Protein AF-A0A3D3PUV8-F1 (afdb_monomer_lite)

Sequence (130 aa):
MDLGAEKPQTLDTFVVGQNEELHQLLRVLERRAATSLAERFVYVWAAPGAGKTHLLRALAASPSAHYIGADAALDAFLPAPGVTLYLLDDCERFAAEAQIAAFNLFNLVREQGGALLASGSVAPAILPVR

Secondary structure (DSSP, 8-state):
----------GGGS-TTTHHHHHHHHHHHHTT---SHHHHEEEEE--TTSSHHHHHHHHTTSTTEEEE-TT--GGGGS--TT--EEEE--GGG--HHHHHHHHHHHHHHHHTT-EEEEEESS--------

Radius of gyration: 15.43 Å; chains: 1; bounding box: 45×39×38 Å

pLDDT: mean 80.99, std 19.98, range [33.12, 98.12]

Structure (mmCIF, N/CA/C/O backbone):
data_AF-A0A3D3PUV8-F1
#
_entry.id   AF-A0A3D3PUV8-F1
#
loop_
_atom_site.group_PDB
_atom_site.id
_atom_site.type_symbol
_atom_site.label_atom_id
_atom_site.label_alt_id
_atom_site.label_comp_id
_atom_site.label_asym_id
_atom_site.label_entity_id
_atom_site.label_seq_id
_atom_site.pdbx_PDB_ins_code
_atom_site.Cartn_x
_atom_site.Cartn_y
_atom_site.Cartn_z
_atom_site.occupancy
_atom_site.B_iso_or_equiv
_atom_site.auth_seq_id
_atom_site.auth_comp_id
_atom_site.auth_asym_id
_atom_site.auth_atom_id
_atom_site.pdbx_PDB_model_num
ATOM 1 N N . MET A 1 1 ? -24.768 -27.623 -20.952 1.00 42.69 1 MET A N 1
ATOM 2 C CA . MET A 1 1 ? -23.440 -27.024 -21.184 1.00 42.69 1 MET A CA 1
ATOM 3 C C . MET A 1 1 ? -23.130 -26.239 -19.929 1.00 42.69 1 MET A C 1
ATOM 5 O O . MET A 1 1 ? -23.807 -25.256 -19.669 1.00 42.69 1 MET A O 1
ATOM 9 N N . ASP A 1 2 ? -22.276 -26.805 -19.085 1.00 38.00 2 ASP A N 1
ATOM 10 C CA . ASP A 1 2 ? -22.023 -26.355 -17.717 1.00 38.00 2 ASP A CA 1
ATOM 11 C C . ASP A 1 2 ? -20.971 -25.237 -17.757 1.00 38.00 2 ASP A C 1
ATOM 13 O O . ASP A 1 2 ? -19.854 -25.449 -18.231 1.00 38.00 2 ASP A O 1
ATOM 17 N N . LEU A 1 3 ? -21.363 -24.019 -17.381 1.00 44.44 3 LEU A N 1
ATOM 18 C CA . LEU A 1 3 ? -20.477 -22.858 -17.321 1.00 44.44 3 LEU A CA 1
ATOM 19 C C . LEU A 1 3 ? -19.800 -22.887 -15.954 1.00 44.44 3 LEU A C 1
ATOM 21 O O . LEU A 1 3 ? -20.433 -22.610 -14.937 1.00 44.44 3 LEU A O 1
ATOM 25 N N . GLY A 1 4 ? -18.522 -23.273 -15.949 1.00 35.53 4 GLY A N 1
ATOM 26 C CA . GLY A 1 4 ? -17.691 -23.353 -14.756 1.00 35.53 4 GLY A CA 1
ATOM 27 C C . GLY A 1 4 ? -17.718 -22.041 -13.983 1.00 35.53 4 GLY A C 1
ATOM 28 O O . GLY A 1 4 ? -17.167 -21.039 -14.430 1.00 35.53 4 GLY A O 1
ATOM 29 N N . ALA A 1 5 ? -18.365 -22.069 -12.820 1.00 42.19 5 ALA A N 1
ATOM 30 C CA . ALA A 1 5 ? -18.290 -21.010 -11.836 1.00 42.19 5 ALA A CA 1
ATOM 31 C C . ALA A 1 5 ? -16.811 -20.744 -11.518 1.00 42.19 5 ALA A C 1
ATOM 33 O O . ALA A 1 5 ? -16.113 -21.627 -11.007 1.00 42.19 5 ALA A O 1
ATOM 34 N N . GLU A 1 6 ? -16.332 -19.541 -11.835 1.00 46.12 6 GLU A N 1
ATOM 35 C CA . GLU A 1 6 ? -15.079 -19.023 -11.297 1.00 46.12 6 GLU A CA 1
ATOM 36 C C . GLU A 1 6 ? -15.168 -19.118 -9.774 1.00 46.12 6 GLU A C 1
ATOM 38 O O . GLU A 1 6 ? -15.922 -18.397 -9.118 1.00 46.12 6 GLU A O 1
ATOM 43 N N . LYS A 1 7 ? -14.445 -20.086 -9.202 1.00 42.50 7 LYS A N 1
ATOM 44 C CA . LYS A 1 7 ? -14.330 -20.208 -7.753 1.00 42.50 7 LYS A CA 1
ATOM 45 C C . LYS A 1 7 ? -13.716 -18.907 -7.231 1.00 42.50 7 LYS A C 1
ATOM 47 O O . LYS A 1 7 ? -12.676 -18.509 -7.767 1.00 42.50 7 LYS A O 1
ATOM 52 N N . PRO A 1 8 ? -14.285 -18.277 -6.188 1.00 41.38 8 PRO A N 1
ATOM 53 C CA . PRO A 1 8 ? -13.602 -17.190 -5.509 1.00 41.38 8 PRO A CA 1
ATOM 54 C C . PRO A 1 8 ? -12.266 -17.745 -5.011 1.00 41.38 8 PRO A C 1
ATOM 56 O O . PRO A 1 8 ? -12.234 -18.695 -4.231 1.00 41.38 8 PRO A O 1
ATOM 59 N N . GLN A 1 9 ? -11.165 -17.218 -5.544 1.00 41.50 9 GLN A N 1
ATOM 60 C CA . GLN A 1 9 ? -9.819 -17.599 -5.134 1.00 41.50 9 GLN A CA 1
ATOM 61 C C . GLN A 1 9 ? -9.603 -17.012 -3.737 1.00 41.50 9 GLN A C 1
ATOM 63 O O . GLN A 1 9 ? -9.234 -15.848 -3.583 1.00 41.50 9 GLN A O 1
ATOM 68 N N . THR A 1 10 ? -9.949 -17.790 -2.714 1.00 49.50 10 THR A N 1
ATOM 69 C CA . THR A 1 10 ? -9.634 -17.487 -1.320 1.00 49.50 10 THR A CA 1
ATOM 70 C C . THR A 1 1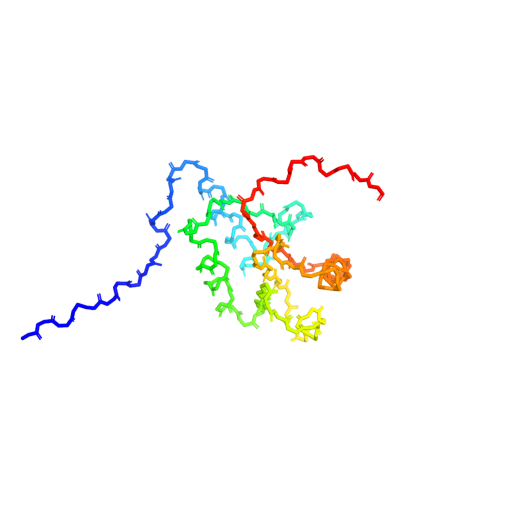0 ? -8.150 -17.731 -1.069 1.00 49.50 10 THR A C 1
ATOM 72 O O . THR A 1 10 ? -7.448 -18.328 -1.881 1.00 49.50 10 THR A O 1
ATOM 75 N N . LEU A 1 11 ? -7.668 -17.237 0.068 1.00 41.97 11 LEU A N 1
ATOM 76 C CA . LEU A 1 11 ? -6.269 -17.201 0.511 1.00 41.97 11 LEU A CA 1
ATOM 77 C C . LEU A 1 11 ? -5.541 -18.570 0.569 1.00 41.97 11 LEU A C 1
ATOM 79 O O . LEU A 1 11 ? -4.374 -18.623 0.939 1.00 41.97 11 LEU A O 1
ATOM 83 N N . ASP A 1 12 ? -6.198 -19.661 0.179 1.00 37.94 12 ASP A N 1
ATOM 84 C CA . ASP A 1 12 ? -5.725 -21.045 0.251 1.00 37.94 12 ASP A CA 1
ATOM 85 C C . ASP A 1 12 ? -4.693 -21.431 -0.830 1.00 37.94 12 ASP A C 1
ATOM 87 O O . ASP A 1 12 ? -4.121 -22.518 -0.771 1.00 37.94 12 ASP A O 1
ATOM 91 N N . THR A 1 13 ? -4.412 -20.567 -1.815 1.00 39.78 13 THR A N 1
ATOM 92 C CA . THR A 1 13 ? -3.449 -20.860 -2.902 1.00 39.78 13 THR A CA 1
ATOM 93 C C . THR A 1 13 ? -1.998 -20.467 -2.590 1.00 39.78 13 THR A C 1
ATOM 95 O O . THR A 1 13 ? -1.123 -20.616 -3.442 1.00 39.78 13 THR A O 1
ATOM 98 N N . PHE A 1 14 ? -1.709 -19.963 -1.388 1.00 43.03 14 PHE A N 1
ATOM 99 C CA . PHE A 1 14 ? -0.371 -19.510 -1.002 1.00 43.03 14 PHE A CA 1
ATOM 100 C C . PHE A 1 14 ? 0.321 -20.533 -0.076 1.00 43.03 14 PHE A C 1
ATOM 102 O O . PHE A 1 14 ? -0.271 -21.050 0.869 1.00 43.03 14 PHE A O 1
ATOM 109 N N . VAL A 1 15 ? 1.616 -20.797 -0.308 1.00 38.25 15 VAL A N 1
ATOM 110 C CA . VAL A 1 15 ? 2.454 -21.839 0.342 1.00 38.25 15 VAL A CA 1
ATOM 111 C C . VAL A 1 15 ? 2.529 -21.750 1.883 1.00 38.25 15 VAL A C 1
ATOM 113 O O . VAL A 1 15 ? 3.273 -20.950 2.447 1.00 38.25 15 VAL A O 1
ATOM 116 N N . VAL A 1 16 ? 1.766 -22.611 2.558 1.00 33.12 16 VAL A N 1
ATOM 117 C CA . VAL A 1 16 ? 1.592 -22.718 4.018 1.00 33.12 16 VAL A CA 1
ATOM 118 C C . VAL A 1 16 ? 2.931 -22.927 4.749 1.00 33.12 16 VAL A C 1
ATOM 120 O O . VAL A 1 16 ? 3.612 -23.927 4.544 1.00 33.12 16 VAL A O 1
ATOM 123 N N . GLY A 1 17 ? 3.311 -21.975 5.606 1.00 37.06 17 GLY A N 1
ATOM 124 C CA . GLY A 1 17 ? 4.510 -22.038 6.456 1.00 37.06 17 GLY A CA 1
ATOM 125 C C . GLY A 1 17 ? 5.047 -20.653 6.830 1.00 37.06 17 GLY A C 1
ATOM 126 O O . GLY A 1 17 ? 5.174 -20.346 8.006 1.00 37.06 17 GLY A O 1
ATOM 127 N N . GLN A 1 18 ? 5.270 -19.791 5.833 1.00 51.72 18 GLN A N 1
ATOM 128 C CA . GLN A 1 18 ? 5.574 -18.356 6.017 1.00 51.72 18 GLN A CA 1
ATOM 129 C C . GLN A 1 18 ? 4.308 -17.483 5.952 1.00 51.72 18 GLN A C 1
ATOM 131 O O . GLN A 1 18 ? 4.308 -16.319 6.342 1.00 51.72 18 GLN A O 1
ATOM 136 N N . ASN A 1 19 ? 3.196 -18.055 5.486 1.00 63.16 19 ASN A N 1
ATOM 137 C CA . ASN A 1 19 ? 1.970 -17.297 5.266 1.00 63.16 19 ASN A CA 1
ATOM 138 C C . ASN A 1 19 ? 1.154 -17.051 6.521 1.00 63.16 19 ASN A C 1
ATOM 140 O O . ASN A 1 19 ? 0.364 -16.124 6.509 1.00 63.16 19 ASN A O 1
ATOM 144 N N . GLU A 1 20 ? 1.295 -17.846 7.582 1.00 70.69 20 GLU A N 1
ATOM 145 C CA . GLU A 1 20 ? 0.498 -17.619 8.793 1.00 70.69 20 GLU A CA 1
ATOM 146 C C . GLU A 1 20 ? 0.858 -16.267 9.426 1.00 70.69 20 GLU A C 1
ATOM 148 O O . GLU A 1 20 ? -0.033 -15.488 9.750 1.00 70.69 20 GLU A O 1
ATOM 153 N N . GLU A 1 21 ? 2.150 -15.927 9.489 1.00 75.88 21 GLU A N 1
ATOM 154 C CA . GLU A 1 21 ? 2.609 -14.598 9.914 1.00 75.88 21 GLU A CA 1
ATOM 155 C C . GLU A 1 21 ? 2.093 -13.497 8.984 1.00 75.88 21 GLU A C 1
ATOM 157 O O . GLU A 1 21 ? 1.586 -12.481 9.458 1.00 75.88 21 GLU A O 1
ATOM 162 N N . LEU A 1 22 ? 2.138 -13.714 7.663 1.00 78.56 22 LEU A N 1
ATOM 163 C CA . LEU A 1 22 ? 1.572 -12.770 6.701 1.00 78.56 22 LEU A CA 1
ATOM 164 C C . LEU A 1 22 ? 0.061 -12.600 6.916 1.00 78.56 22 LEU A C 1
ATOM 166 O O . LEU A 1 22 ? -0.417 -11.479 7.016 1.00 78.56 22 LEU A O 1
ATOM 170 N N . HIS A 1 23 ? -0.710 -13.676 7.049 1.00 80.69 23 HIS A N 1
ATOM 171 C CA . HIS A 1 23 ? -2.152 -13.618 7.284 1.00 80.69 23 HIS A CA 1
ATOM 172 C C . HIS A 1 23 ? -2.490 -12.919 8.601 1.00 80.69 23 HIS A C 1
ATOM 174 O O . HIS A 1 23 ? -3.438 -12.131 8.643 1.00 80.69 23 HIS A O 1
ATOM 180 N N . GLN A 1 24 ? -1.726 -13.169 9.664 1.00 84.31 24 GLN A N 1
ATOM 181 C CA . GLN A 1 24 ? -1.891 -12.474 10.939 1.00 84.31 24 GLN A CA 1
ATOM 182 C C . GLN A 1 24 ? -1.603 -10.981 10.794 1.00 84.31 24 GLN A C 1
ATOM 184 O O . GLN A 1 24 ? -2.430 -10.164 11.200 1.00 84.31 24 GLN A O 1
ATOM 189 N N . LEU A 1 25 ? -0.502 -10.622 10.137 1.00 84.56 25 LEU A N 1
ATOM 190 C CA . LEU A 1 25 ? -0.137 -9.237 9.856 1.00 84.56 25 LEU A CA 1
ATOM 191 C C . LEU A 1 25 ? -1.205 -8.520 9.021 1.00 84.56 25 LEU A C 1
ATOM 193 O O . LEU A 1 25 ? -1.617 -7.412 9.353 1.00 84.56 25 LEU A O 1
ATOM 197 N N . LEU A 1 26 ? -1.728 -9.172 7.984 1.00 85.44 26 LEU A N 1
ATOM 198 C CA . LEU A 1 26 ? -2.798 -8.618 7.158 1.00 85.44 26 LEU A CA 1
ATOM 199 C C . LEU A 1 26 ? -4.093 -8.408 7.946 1.00 85.44 26 LEU A C 1
ATOM 201 O O . LEU A 1 26 ? -4.730 -7.369 7.795 1.00 85.44 26 LEU A O 1
ATOM 205 N N . ARG A 1 27 ? -4.457 -9.339 8.839 1.00 86.50 27 ARG A N 1
ATOM 206 C CA . ARG A 1 27 ? -5.602 -9.157 9.750 1.00 86.50 27 ARG A CA 1
ATOM 207 C C . ARG A 1 27 ? -5.377 -8.00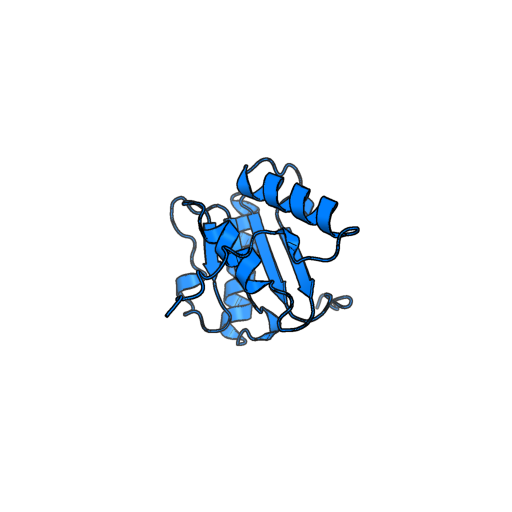0 10.720 1.00 86.50 27 ARG A C 1
ATOM 209 O O . ARG A 1 27 ? -6.321 -7.278 11.033 1.00 86.50 27 ARG A O 1
ATOM 216 N N . VAL A 1 28 ? -4.151 -7.826 11.210 1.00 87.94 28 VAL A N 1
ATOM 217 C CA . VAL A 1 28 ? -3.765 -6.705 12.079 1.00 87.94 28 VAL A CA 1
ATOM 218 C C . VAL A 1 28 ? -3.894 -5.373 11.331 1.00 87.94 28 VAL A C 1
ATOM 220 O O . VAL A 1 28 ? -4.472 -4.430 11.875 1.00 87.94 28 VAL A O 1
ATOM 223 N N . LEU A 1 29 ? -3.444 -5.310 10.076 1.00 86.12 29 LEU A N 1
ATOM 224 C CA . LEU A 1 29 ? -3.590 -4.144 9.201 1.00 86.12 29 LEU A CA 1
ATOM 225 C C . LEU A 1 29 ? -5.060 -3.820 8.901 1.00 86.12 29 LEU A C 1
ATOM 227 O O . LEU A 1 29 ? -5.492 -2.683 9.091 1.00 86.12 29 LEU A O 1
ATOM 231 N N . GLU A 1 30 ? -5.843 -4.819 8.492 1.00 83.00 30 GLU A N 1
ATOM 232 C CA . GLU A 1 30 ? -7.266 -4.673 8.163 1.00 83.00 30 GLU A CA 1
ATOM 233 C C . GLU A 1 30 ? -8.083 -4.173 9.365 1.00 83.00 30 GLU A C 1
ATOM 235 O O . GLU A 1 30 ? -8.903 -3.262 9.240 1.00 83.00 30 GLU A O 1
ATOM 240 N N . ARG A 1 31 ? -7.816 -4.722 10.557 1.00 85.31 31 ARG A N 1
ATOM 241 C CA . ARG A 1 31 ? -8.476 -4.327 11.814 1.00 85.31 31 ARG A CA 1
ATOM 242 C C . ARG A 1 31 ? -7.934 -3.030 12.408 1.00 85.31 31 ARG A C 1
ATOM 244 O O . ARG A 1 31 ? -8.434 -2.600 13.445 1.00 85.31 31 ARG A O 1
ATOM 251 N N . ARG A 1 32 ? -6.909 -2.428 11.792 1.00 83.00 32 ARG A N 1
ATOM 252 C CA . ARG A 1 32 ? -6.170 -1.272 12.327 1.00 83.00 32 ARG A CA 1
ATOM 253 C C . ARG A 1 32 ? -5.654 -1.504 13.750 1.00 83.00 32 ARG A C 1
ATOM 255 O O . ARG A 1 32 ? -5.656 -0.602 14.582 1.00 83.00 32 ARG A O 1
ATOM 262 N N . ALA A 1 33 ? -5.231 -2.731 14.023 1.00 86.94 33 ALA A N 1
ATOM 263 C CA . ALA A 1 33 ? -4.726 -3.156 15.322 1.00 86.94 33 ALA A CA 1
ATOM 264 C C . ALA A 1 33 ? -3.190 -3.112 15.402 1.00 86.94 33 ALA A C 1
ATOM 266 O O . ALA A 1 33 ? -2.626 -3.529 16.407 1.00 86.94 33 ALA A O 1
ATOM 267 N N . ALA A 1 34 ? -2.512 -2.646 14.347 1.00 87.69 34 ALA A N 1
ATOM 268 C CA . ALA A 1 34 ? -1.059 -2.535 14.311 1.00 87.69 34 ALA A CA 1
ATOM 269 C C . ALA A 1 34 ? -0.571 -1.537 15.369 1.00 87.69 34 ALA A C 1
ATOM 271 O O . ALA A 1 34 ? -1.027 -0.393 15.421 1.00 87.69 34 ALA A O 1
ATOM 272 N N . THR A 1 35 ? 0.375 -1.970 16.196 1.00 85.62 35 THR A N 1
ATOM 273 C CA . THR A 1 35 ? 0.886 -1.195 17.337 1.00 85.62 35 THR A CA 1
ATOM 274 C C . THR A 1 35 ? 2.285 -0.646 17.092 1.00 85.62 35 THR A C 1
ATOM 276 O O . THR A 1 35 ? 2.687 0.335 17.719 1.00 85.62 35 THR A O 1
ATOM 279 N N . SER A 1 36 ? 3.021 -1.234 16.148 1.00 87.12 36 SER A N 1
ATOM 280 C CA . SER A 1 36 ? 4.381 -0.826 15.798 1.00 87.12 36 SER A CA 1
ATOM 281 C C . SER A 1 36 ? 4.485 -0.288 14.369 1.00 87.12 36 SER A C 1
ATOM 283 O O . SER A 1 36 ? 3.630 -0.512 13.513 1.00 87.12 36 SER A O 1
ATOM 285 N N . LEU A 1 37 ? 5.571 0.434 14.076 1.00 81.25 37 LEU A N 1
ATOM 286 C CA . LEU A 1 37 ? 5.883 0.833 12.700 1.00 81.25 37 LEU A CA 1
ATOM 287 C C . LEU A 1 37 ? 6.142 -0.376 11.793 1.00 81.25 37 LEU A C 1
ATOM 289 O O . LEU A 1 37 ? 5.716 -0.350 10.646 1.00 81.25 37 LEU A O 1
ATOM 293 N N . ALA A 1 38 ? 6.779 -1.430 12.309 1.00 81.31 38 ALA A N 1
ATOM 294 C CA . ALA A 1 38 ? 7.066 -2.643 11.545 1.00 81.31 38 ALA A CA 1
ATOM 295 C C . ALA A 1 38 ? 5.788 -3.377 11.105 1.00 81.31 38 ALA A C 1
ATOM 297 O O . ALA A 1 38 ? 5.745 -3.947 10.023 1.00 81.31 38 ALA A O 1
ATOM 298 N N . GLU A 1 39 ? 4.728 -3.318 11.913 1.00 86.31 39 GLU A N 1
ATOM 299 C CA . GLU A 1 39 ? 3.423 -3.887 11.558 1.00 86.31 39 GLU A CA 1
ATOM 300 C C . GLU A 1 39 ? 2.627 -2.995 10.597 1.00 86.31 39 GLU A C 1
ATOM 302 O O . GLU A 1 39 ? 1.787 -3.494 9.857 1.00 86.31 39 GLU A O 1
ATOM 307 N N . ARG A 1 40 ? 2.860 -1.674 10.612 1.00 90.19 40 ARG A N 1
ATOM 308 C CA . ARG A 1 40 ? 2.145 -0.705 9.761 1.00 90.19 40 ARG A CA 1
ATOM 309 C C . ARG A 1 40 ? 2.761 -0.534 8.381 1.00 90.19 40 ARG A C 1
ATOM 311 O O . ARG A 1 40 ? 2.046 -0.143 7.467 1.00 90.19 40 ARG A O 1
ATOM 318 N N . PHE A 1 41 ? 4.059 -0.778 8.235 1.00 91.12 41 PHE A N 1
ATOM 319 C CA . PHE A 1 41 ? 4.799 -0.565 6.995 1.00 91.12 41 PHE A CA 1
ATOM 320 C C . PHE A 1 41 ? 5.424 -1.871 6.541 1.00 91.12 41 PHE A C 1
ATOM 322 O O . PHE A 1 41 ? 6.463 -2.290 7.048 1.00 91.12 41 PHE A O 1
ATOM 329 N N . VAL A 1 42 ? 4.764 -2.512 5.583 1.00 90.69 42 VAL A N 1
ATOM 330 C CA . VAL A 1 42 ? 5.061 -3.884 5.177 1.00 90.69 42 VAL A CA 1
ATOM 331 C C . VAL A 1 42 ? 5.404 -3.902 3.696 1.00 90.69 42 VAL A C 1
ATOM 333 O O . VAL A 1 42 ? 4.741 -3.255 2.889 1.00 90.69 42 VAL A O 1
ATOM 336 N N . TYR A 1 43 ? 6.430 -4.665 3.332 1.00 89.19 43 TYR A N 1
ATOM 337 C CA . TYR A 1 43 ? 6.762 -4.947 1.942 1.00 89.19 43 TYR A CA 1
ATOM 338 C C . TYR A 1 43 ? 6.676 -6.450 1.693 1.00 89.19 43 TYR A C 1
ATOM 340 O O . TYR A 1 43 ? 7.342 -7.226 2.377 1.00 89.19 43 TYR A O 1
ATOM 348 N N . VAL A 1 44 ? 5.863 -6.856 0.720 1.00 88.50 44 VAL A N 1
ATOM 349 C CA . VAL A 1 44 ? 5.721 -8.253 0.301 1.00 88.50 44 VAL A CA 1
ATOM 350 C C . VAL A 1 44 ? 6.374 -8.459 -1.055 1.00 88.50 44 VAL A C 1
ATOM 352 O O . VAL A 1 44 ? 6.139 -7.710 -2.002 1.00 88.50 44 VAL A O 1
ATOM 355 N N . TRP A 1 45 ? 7.174 -9.513 -1.172 1.00 86.25 45 TRP A N 1
ATOM 356 C CA . TRP A 1 45 ? 7.811 -9.875 -2.429 1.00 86.25 45 TRP A CA 1
ATOM 357 C C . TRP A 1 45 ? 7.482 -11.304 -2.811 1.00 86.25 45 TRP A C 1
ATOM 359 O O . TRP A 1 45 ? 7.447 -12.210 -1.982 1.00 86.25 45 TRP A O 1
ATOM 369 N N . ALA A 1 46 ? 7.243 -11.499 -4.098 1.00 84.25 46 ALA A N 1
ATOM 370 C CA . ALA A 1 46 ? 7.027 -12.806 -4.689 1.00 84.25 46 ALA A CA 1
ATOM 371 C C . ALA A 1 46 ? 7.188 -12.696 -6.203 1.00 84.25 46 ALA A C 1
ATOM 373 O O . ALA A 1 46 ? 6.950 -11.630 -6.782 1.00 84.25 46 ALA A O 1
ATOM 374 N N . ALA A 1 47 ? 7.519 -13.812 -6.849 1.00 81.31 47 ALA A N 1
ATOM 375 C CA . ALA A 1 47 ? 7.616 -13.884 -8.301 1.00 81.31 47 ALA A CA 1
ATOM 376 C C . ALA A 1 47 ? 6.333 -13.362 -9.000 1.00 81.31 47 ALA A C 1
ATOM 378 O O . ALA A 1 47 ? 5.239 -13.396 -8.417 1.00 81.31 47 ALA A O 1
ATOM 379 N N . PRO A 1 48 ? 6.425 -12.874 -10.251 1.00 79.38 48 PRO A N 1
ATOM 380 C CA . PRO A 1 48 ? 5.246 -12.538 -11.047 1.00 79.38 48 PRO A CA 1
ATOM 381 C C . PRO A 1 48 ? 4.251 -13.707 -11.105 1.00 79.38 48 PRO A C 1
ATOM 383 O O . PRO A 1 48 ? 4.648 -14.866 -11.183 1.00 79.38 48 PRO A O 1
ATOM 386 N N . GLY A 1 49 ? 2.952 -13.411 -11.036 1.00 79.00 49 GLY A N 1
ATOM 387 C CA . GLY A 1 49 ? 1.900 -14.438 -11.018 1.00 79.00 49 GLY A CA 1
ATOM 388 C C . GLY A 1 49 ? 1.664 -15.110 -9.659 1.00 79.00 49 GLY A C 1
ATOM 389 O O . GLY A 1 49 ? 0.681 -15.826 -9.512 1.00 79.00 49 GLY A O 1
ATOM 390 N N . ALA A 1 50 ? 2.470 -14.820 -8.633 1.00 82.44 50 ALA A N 1
ATOM 391 C CA . ALA A 1 50 ? 2.290 -15.378 -7.293 1.00 82.44 50 ALA A CA 1
ATOM 392 C C . ALA A 1 50 ? 1.113 -14.774 -6.503 1.00 82.44 50 ALA A C 1
ATOM 394 O O . ALA A 1 50 ? 1.026 -15.018 -5.317 1.00 82.44 50 ALA A O 1
ATOM 395 N N . GLY A 1 51 ? 0.238 -13.959 -7.108 1.00 85.12 51 GLY A N 1
ATOM 396 C CA . GLY A 1 51 ? -1.005 -13.484 -6.478 1.00 85.12 51 GLY A CA 1
ATOM 397 C C . GLY A 1 51 ? -0.925 -12.202 -5.629 1.00 85.12 51 GLY A C 1
ATOM 398 O O . GLY A 1 51 ? -1.928 -11.843 -5.019 1.00 85.12 51 GLY A O 1
ATOM 399 N N . LYS A 1 52 ? 0.203 -11.475 -5.599 1.00 88.88 52 LYS A N 1
ATOM 400 C CA . LYS A 1 52 ? 0.356 -10.218 -4.822 1.00 88.88 52 LYS A CA 1
ATOM 401 C C . LYS A 1 52 ? -0.743 -9.188 -5.112 1.00 88.88 52 LYS A C 1
ATOM 403 O O . LYS A 1 52 ? -1.395 -8.705 -4.194 1.00 88.88 52 LYS A O 1
ATOM 408 N N . THR A 1 53 ? -1.026 -8.934 -6.388 1.00 90.69 53 THR A N 1
ATOM 409 C CA . THR A 1 53 ? -2.099 -8.022 -6.807 1.00 90.69 53 THR A CA 1
ATOM 410 C C . THR A 1 53 ? -3.467 -8.453 -6.290 1.00 90.69 53 THR A C 1
ATOM 412 O O . THR A 1 53 ? -4.264 -7.618 -5.875 1.00 90.69 53 THR A O 1
ATOM 415 N N . HIS A 1 54 ? -3.752 -9.760 -6.280 1.00 88.75 54 HIS A N 1
ATOM 416 C CA . HIS A 1 54 ? -5.015 -10.279 -5.750 1.00 88.75 54 HIS A CA 1
ATOM 417 C C . HIS A 1 54 ? -5.117 -10.045 -4.242 1.00 88.75 54 HIS A C 1
ATOM 419 O O . HIS A 1 54 ? -6.157 -9.600 -3.767 1.00 88.75 54 HIS A O 1
ATOM 425 N N . LEU A 1 55 ? -4.025 -10.274 -3.509 1.00 88.81 55 LEU A N 1
ATOM 426 C CA . LEU A 1 55 ? -3.936 -10.007 -2.075 1.00 88.81 55 LEU A CA 1
ATOM 427 C C . LEU A 1 55 ? -4.194 -8.531 -1.749 1.00 8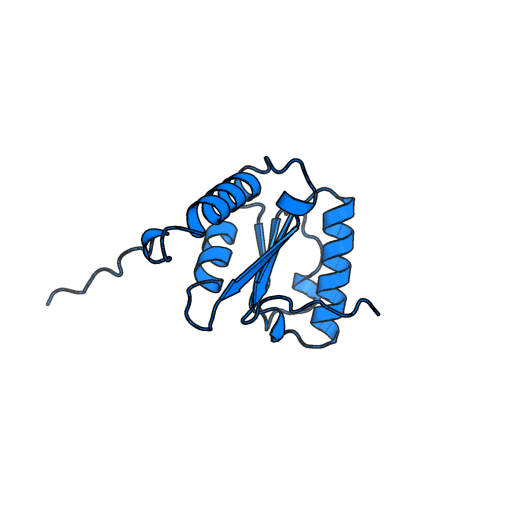8.81 55 LEU A C 1
ATOM 429 O O . LEU A 1 55 ? -5.030 -8.218 -0.902 1.00 88.81 55 LEU A O 1
ATOM 433 N N . LEU A 1 56 ? -3.512 -7.622 -2.450 1.00 93.06 56 LEU A N 1
ATOM 434 C CA . LEU A 1 56 ? -3.693 -6.182 -2.270 1.00 93.06 56 LEU A CA 1
ATOM 435 C C . LEU A 1 56 ? -5.123 -5.766 -2.637 1.00 93.06 56 LEU A C 1
ATOM 437 O O . LEU A 1 56 ? -5.776 -5.066 -1.872 1.00 93.06 56 LEU A O 1
ATOM 441 N N . ARG A 1 57 ? -5.674 -6.248 -3.753 1.00 93.06 57 ARG A N 1
ATOM 442 C CA . ARG A 1 57 ? -7.066 -5.948 -4.125 1.00 93.06 57 ARG A CA 1
ATOM 443 C C . ARG A 1 57 ? -8.088 -6.478 -3.117 1.00 93.06 57 ARG A C 1
ATOM 445 O O . ARG A 1 57 ? -9.094 -5.813 -2.896 1.00 93.06 57 ARG A O 1
ATOM 452 N N . ALA A 1 58 ? -7.836 -7.622 -2.482 1.00 89.00 58 ALA A N 1
ATOM 453 C CA . ALA A 1 58 ? -8.701 -8.138 -1.422 1.00 89.00 58 ALA A CA 1
ATOM 454 C C . ALA A 1 58 ? -8.717 -7.204 -0.199 1.00 89.00 58 ALA A C 1
ATOM 456 O O . ALA A 1 58 ? -9.786 -6.897 0.320 1.00 89.00 58 ALA A O 1
ATOM 457 N N . LEU A 1 59 ? -7.558 -6.676 0.213 1.00 88.69 59 LEU A N 1
ATOM 458 C CA . LEU A 1 59 ? -7.472 -5.671 1.285 1.00 88.69 59 LEU A CA 1
ATOM 459 C C . LEU A 1 59 ? -8.129 -4.342 0.889 1.00 88.69 59 LEU A C 1
ATOM 461 O O . LEU A 1 59 ? -8.723 -3.667 1.730 1.00 88.69 59 LEU A O 1
ATOM 465 N N . ALA A 1 60 ? -8.064 -3.988 -0.396 1.00 93.50 60 ALA A N 1
ATOM 466 C CA . ALA A 1 60 ? -8.699 -2.796 -0.953 1.00 93.50 60 ALA A CA 1
ATOM 467 C C . ALA A 1 60 ? -10.237 -2.843 -0.917 1.00 93.50 60 ALA A C 1
ATOM 469 O O . ALA A 1 60 ? -10.877 -1.818 -1.129 1.00 93.50 60 ALA A O 1
ATOM 470 N N . ALA A 1 61 ? -10.845 -4.001 -0.623 1.00 90.44 61 ALA A N 1
ATOM 471 C CA . ALA A 1 61 ? -12.285 -4.098 -0.386 1.00 90.44 61 ALA A CA 1
ATOM 472 C C . ALA A 1 61 ? -12.723 -3.368 0.901 1.00 90.44 61 ALA A C 1
ATOM 474 O O . ALA A 1 61 ? -13.905 -3.060 1.065 1.00 90.44 61 ALA A O 1
ATOM 475 N N . SER A 1 62 ? -11.787 -3.071 1.811 1.00 88.94 62 SER A N 1
ATOM 476 C CA . SER A 1 62 ? -12.050 -2.232 2.979 1.00 88.94 62 SER A CA 1
ATOM 477 C C . SER A 1 62 ? -12.289 -0.773 2.558 1.00 88.94 62 SER A C 1
ATOM 479 O O . SER A 1 62 ? -11.449 -0.207 1.860 1.00 88.94 62 SER A O 1
ATOM 481 N N . PRO A 1 63 ? -13.350 -0.095 3.047 1.00 89.75 63 PRO A 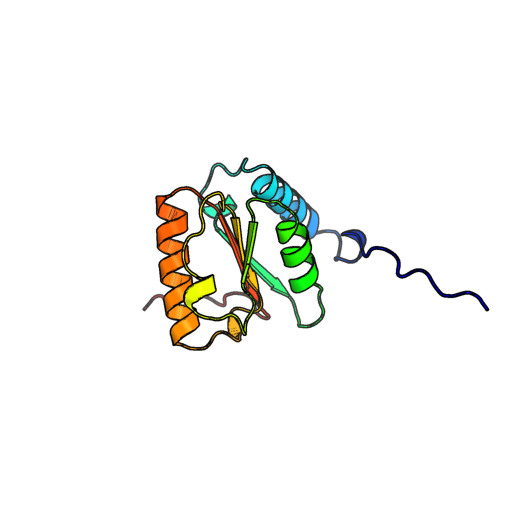N 1
ATOM 482 C CA . PRO A 1 63 ? -13.648 1.304 2.700 1.00 89.75 63 PRO A CA 1
ATOM 483 C C . PRO A 1 63 ? -12.548 2.310 3.053 1.00 89.75 63 PRO A C 1
ATOM 485 O O . PRO A 1 63 ? -12.574 3.449 2.600 1.00 89.75 63 PRO A O 1
ATOM 488 N N . SER A 1 64 ? -11.606 1.910 3.904 1.00 93.25 64 SER A N 1
ATOM 489 C CA . SER A 1 64 ? -10.479 2.743 4.317 1.00 93.25 64 SER A CA 1
ATOM 490 C C . SER A 1 64 ? -9.143 2.357 3.706 1.00 93.25 64 SER A C 1
ATOM 492 O O . SER A 1 64 ? -8.099 2.839 4.156 1.00 93.25 64 SER A O 1
ATOM 494 N N . ALA A 1 65 ? -9.174 1.460 2.729 1.00 95.38 65 ALA A N 1
ATOM 495 C CA . ALA A 1 65 ? -8.014 1.069 1.966 1.00 95.38 65 ALA A CA 1
ATOM 496 C C . ALA A 1 65 ? -8.025 1.751 0.594 1.00 95.38 65 ALA A C 1
ATOM 498 O O . ALA A 1 65 ? -9.077 1.930 -0.017 1.00 95.38 65 ALA A O 1
ATOM 499 N N . HIS A 1 66 ? -6.846 2.118 0.099 1.00 97.12 66 HIS A N 1
ATOM 500 C CA . HIS A 1 66 ? -6.673 2.671 -1.238 1.00 97.12 66 HIS A CA 1
ATOM 501 C C . HIS A 1 66 ? -5.597 1.896 -1.994 1.00 97.12 66 HIS A C 1
ATOM 503 O O . HIS A 1 66 ? -4.461 1.784 -1.536 1.00 97.12 66 HIS A O 1
ATOM 509 N N . TYR A 1 67 ? -5.980 1.341 -3.143 1.00 97.69 67 TYR A N 1
ATOM 510 C CA . TYR A 1 67 ? -5.094 0.598 -4.030 1.00 97.69 67 TYR A CA 1
ATOM 511 C C . TYR A 1 67 ? -4.476 1.516 -5.080 1.00 97.69 67 TYR A C 1
ATOM 513 O O . TYR A 1 67 ? -5.194 2.223 -5.787 1.00 97.69 67 TYR A O 1
ATOM 521 N N . ILE A 1 68 ? -3.156 1.431 -5.223 1.00 98.12 68 ILE A N 1
ATOM 522 C CA . ILE A 1 68 ? -2.355 2.185 -6.182 1.00 98.12 68 ILE A CA 1
ATOM 523 C C . ILE A 1 68 ? -1.512 1.180 -6.972 1.00 98.12 68 ILE A C 1
ATOM 525 O O . ILE A 1 68 ? -0.616 0.540 -6.426 1.00 98.12 68 ILE A O 1
ATOM 529 N N . GLY A 1 69 ? -1.820 1.012 -8.257 1.00 96.69 69 GLY A N 1
ATOM 530 C CA . GLY A 1 69 ? -1.056 0.136 -9.149 1.00 96.69 69 GLY A CA 1
ATOM 531 C C . GLY A 1 69 ? 0.111 0.848 -9.835 1.00 96.69 69 GLY A C 1
ATOM 532 O O . GLY A 1 69 ? 0.180 2.074 -9.837 1.00 96.69 69 GLY A O 1
ATOM 533 N N . ALA A 1 70 ? 0.972 0.068 -10.493 1.00 92.25 70 ALA A N 1
ATOM 534 C CA . ALA A 1 70 ? 2.127 0.552 -11.256 1.00 92.25 70 ALA A CA 1
ATOM 535 C C . ALA A 1 70 ? 1.837 1.703 -12.232 1.00 92.25 70 ALA A C 1
ATOM 537 O O . ALA A 1 70 ? 2.645 2.615 -12.375 1.00 92.25 70 ALA A O 1
ATOM 538 N N . ASP A 1 71 ? 0.675 1.651 -12.880 1.00 93.25 71 ASP A N 1
ATOM 539 C CA . ASP A 1 71 ? 0.280 2.580 -13.939 1.00 93.25 71 ASP A CA 1
ATOM 540 C C . ASP A 1 71 ? -0.676 3.682 -13.421 1.00 93.25 71 ASP A C 1
ATOM 542 O O . ASP A 1 71 ? -1.396 4.313 -14.197 1.00 93.25 71 ASP A O 1
ATOM 546 N N . ALA A 1 72 ? -0.743 3.888 -12.099 1.00 95.94 72 ALA A N 1
ATOM 547 C CA . ALA A 1 72 ? -1.612 4.890 -11.486 1.00 95.94 72 ALA A CA 1
ATOM 548 C C . ALA A 1 72 ? -1.146 6.326 -11.783 1.00 95.94 72 ALA A C 1
ATOM 550 O O . ALA A 1 72 ? 0.047 6.628 -11.817 1.00 95.94 72 ALA A O 1
ATOM 551 N N . ALA A 1 73 ? -2.108 7.239 -11.945 1.00 96.94 73 ALA A N 1
ATOM 552 C CA . ALA A 1 73 ? -1.823 8.667 -12.040 1.00 96.94 73 ALA A CA 1
ATOM 553 C C . ALA A 1 73 ? -1.228 9.200 -10.725 1.00 96.94 73 ALA A C 1
ATOM 555 O O . ALA A 1 73 ? -1.541 8.691 -9.649 1.00 96.94 73 ALA A O 1
ATOM 556 N N . LEU A 1 74 ? -0.427 10.269 -10.798 1.00 96.50 74 LEU A N 1
ATOM 557 C CA . LEU A 1 74 ? 0.228 10.858 -9.620 1.00 96.50 74 LEU A CA 1
ATOM 558 C C . LEU A 1 74 ? -0.767 11.301 -8.532 1.00 96.50 74 LEU A C 1
ATOM 560 O O . LEU A 1 74 ? -0.455 11.204 -7.348 1.00 96.50 74 LEU A O 1
ATOM 564 N N . ASP A 1 75 ? -1.982 11.699 -8.914 1.00 97.06 75 ASP A N 1
ATOM 565 C CA . ASP A 1 75 ? -3.038 12.085 -7.970 1.00 97.06 75 ASP A CA 1
ATOM 566 C C . ASP A 1 75 ? -3.488 10.929 -7.062 1.00 97.06 75 ASP A C 1
ATOM 568 O O . ASP A 1 75 ? -3.962 11.172 -5.955 1.00 97.06 75 ASP A O 1
ATOM 572 N N . ALA A 1 76 ? -3.299 9.670 -7.477 1.00 96.75 76 ALA A N 1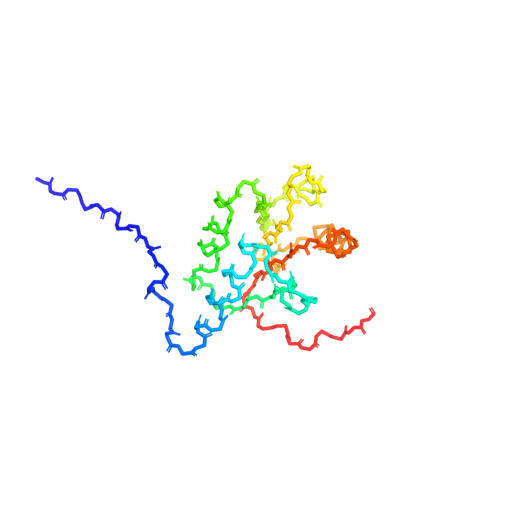
ATOM 573 C CA . ALA A 1 76 ? -3.609 8.502 -6.648 1.00 96.75 76 ALA A CA 1
ATOM 574 C C . ALA A 1 76 ? -2.700 8.393 -5.409 1.00 96.75 76 ALA A C 1
ATOM 576 O O . ALA A 1 76 ? -3.038 7.715 -4.444 1.00 96.75 76 ALA A O 1
ATOM 577 N N . PHE A 1 77 ? -1.547 9.068 -5.418 1.00 97.31 77 PHE A N 1
ATOM 578 C CA . PHE A 1 77 ? -0.619 9.103 -4.289 1.00 97.31 77 PHE A CA 1
ATOM 579 C C . PHE A 1 77 ? -0.931 10.233 -3.298 1.00 97.31 77 PHE A C 1
ATOM 581 O O . PHE A 1 77 ? -0.232 10.383 -2.295 1.00 97.31 77 PHE A O 1
ATOM 588 N N . LEU A 1 78 ? -1.960 11.044 -3.560 1.00 95.25 78 LEU A N 1
ATOM 589 C CA . LEU A 1 78 ? -2.412 12.065 -2.624 1.00 95.25 78 LEU A CA 1
ATOM 590 C C . LEU A 1 78 ? -3.239 11.426 -1.497 1.00 95.25 78 LEU A C 1
ATOM 592 O O . LEU A 1 78 ? -3.983 10.471 -1.731 1.00 95.25 78 LEU A O 1
ATOM 596 N N . PRO A 1 79 ? -3.151 11.952 -0.263 1.00 91.12 79 PRO A N 1
ATOM 597 C CA . PRO A 1 79 ? -3.973 11.472 0.836 1.00 91.12 79 PRO A CA 1
ATOM 598 C C . PRO A 1 79 ? -5.462 11.674 0.542 1.00 91.12 79 PRO A C 1
ATOM 600 O O . PRO A 1 79 ? -5.891 12.768 0.172 1.00 91.12 79 PRO A O 1
ATOM 603 N N . ALA A 1 80 ? -6.263 10.643 0.792 1.00 90.75 80 ALA A N 1
ATOM 604 C CA . ALA A 1 80 ? -7.714 10.709 0.667 1.00 90.75 80 ALA A CA 1
ATOM 605 C C . ALA A 1 80 ? -8.393 10.684 2.052 1.00 90.75 80 ALA A C 1
ATOM 607 O O . ALA A 1 80 ? -7.996 9.900 2.921 1.00 90.75 80 ALA A O 1
ATOM 608 N N . PRO A 1 81 ? -9.437 11.504 2.291 1.00 91.44 81 PRO A N 1
ATOM 609 C CA . PRO A 1 81 ? -10.193 11.468 3.541 1.00 91.44 81 PRO A CA 1
ATOM 610 C C . PRO A 1 81 ? -10.753 10.072 3.841 1.00 91.44 81 PRO A C 1
ATOM 612 O O . PRO A 1 81 ? -11.342 9.430 2.976 1.00 91.44 81 PRO A O 1
ATOM 615 N N . GLY A 1 82 ? -10.590 9.605 5.081 1.00 92.69 82 GLY A N 1
ATOM 616 C CA . GLY A 1 82 ? -11.083 8.294 5.524 1.00 92.69 82 GLY A CA 1
ATOM 617 C C . GLY A 1 82 ? -10.202 7.100 5.135 1.00 92.69 82 GLY A C 1
ATOM 618 O O . GLY A 1 82 ? -10.409 6.007 5.671 1.00 92.69 82 GLY A O 1
ATOM 619 N N . VAL A 1 83 ? -9.190 7.303 4.284 1.00 96.00 83 VAL A N 1
ATOM 620 C CA . VAL A 1 83 ? -8.210 6.274 3.925 1.00 96.00 83 VAL A CA 1
ATOM 621 C C . VAL A 1 83 ? -7.089 6.239 4.955 1.00 96.00 83 VAL A C 1
ATOM 623 O O . VAL A 1 83 ? -6.448 7.246 5.246 1.00 96.00 83 VAL A O 1
ATOM 626 N N . THR A 1 84 ? -6.836 5.052 5.496 1.00 94.50 84 THR A N 1
ATOM 627 C CA . THR A 1 84 ? -5.792 4.812 6.503 1.00 94.50 84 THR A CA 1
ATOM 628 C C . THR A 1 84 ? -4.869 3.654 6.149 1.00 94.50 84 THR A C 1
ATOM 630 O O . THR A 1 84 ? -3.901 3.425 6.869 1.00 94.50 84 THR A O 1
ATOM 633 N N . LEU A 1 85 ? -5.172 2.908 5.085 1.00 95.88 85 LEU A N 1
ATOM 634 C CA . LEU A 1 85 ? -4.349 1.822 4.566 1.00 95.88 85 LEU A CA 1
ATOM 635 C C . LEU A 1 85 ? -4.074 2.072 3.081 1.00 95.88 85 LEU A C 1
ATOM 637 O O . LEU A 1 85 ? -5.000 2.098 2.277 1.00 95.88 85 LEU A O 1
ATOM 641 N N . TYR A 1 86 ? -2.810 2.237 2.711 1.00 97.50 86 TYR A N 1
ATOM 642 C CA . TYR A 1 86 ? -2.404 2.408 1.315 1.00 97.50 86 TYR A CA 1
ATOM 643 C C . TYR A 1 86 ? -1.732 1.135 0.808 1.00 97.50 86 TYR A C 1
ATOM 645 O O . TYR A 1 86 ? -0.918 0.530 1.504 1.00 97.50 86 TYR A O 1
ATOM 653 N N . LEU A 1 87 ? -2.105 0.705 -0.392 1.00 97.44 87 LEU A N 1
ATOM 654 C CA . LEU A 1 87 ? -1.721 -0.578 -0.972 1.00 97.44 87 LEU A CA 1
ATOM 655 C C . LEU A 1 87 ? -1.024 -0.311 -2.306 1.00 97.44 87 LEU A C 1
ATOM 657 O O . LEU A 1 87 ? -1.690 -0.011 -3.294 1.00 97.44 87 LEU A O 1
ATOM 661 N N . LEU A 1 88 ? 0.305 -0.369 -2.319 1.00 97.31 88 LEU A N 1
ATOM 662 C CA . LEU A 1 88 ? 1.128 -0.042 -3.485 1.00 97.31 88 LEU A CA 1
ATOM 663 C C . LEU A 1 88 ? 1.535 -1.342 -4.180 1.00 97.31 88 LEU A C 1
ATOM 665 O O . LEU A 1 88 ? 2.199 -2.177 -3.570 1.00 97.31 88 LEU A O 1
ATOM 669 N N . ASP A 1 89 ? 1.133 -1.527 -5.433 1.00 96.12 89 ASP A N 1
ATOM 670 C CA . ASP A 1 89 ? 1.358 -2.773 -6.171 1.00 96.12 89 ASP A CA 1
ATOM 671 C C . ASP A 1 89 ? 2.411 -2.624 -7.270 1.00 96.12 89 ASP A C 1
ATOM 673 O O . ASP A 1 89 ? 2.436 -1.614 -7.978 1.00 96.12 89 ASP A O 1
ATOM 677 N N . ASP A 1 90 ? 3.238 -3.663 -7.428 1.00 94.06 90 ASP A N 1
ATOM 678 C CA . ASP A 1 90 ? 4.349 -3.731 -8.382 1.00 94.06 90 ASP A CA 1
ATOM 679 C C . ASP A 1 90 ? 5.252 -2.477 -8.339 1.00 94.06 90 ASP A C 1
ATOM 681 O O . ASP A 1 90 ? 5.508 -1.830 -9.360 1.00 94.06 90 ASP A O 1
ATOM 685 N N . CYS A 1 91 ? 5.742 -2.112 -7.149 1.00 92.56 91 CYS A N 1
ATOM 686 C CA . CYS A 1 91 ? 6.530 -0.891 -6.935 1.00 92.56 91 CYS A CA 1
ATOM 687 C C . CYS A 1 91 ? 7.785 -0.795 -7.823 1.00 92.56 91 CYS A C 1
ATOM 689 O O . CYS A 1 91 ? 8.245 0.306 -8.120 1.00 92.56 91 CYS A O 1
ATOM 691 N N . GLU A 1 92 ? 8.349 -1.920 -8.274 1.00 90.88 92 GLU A N 1
ATOM 692 C CA . GLU A 1 92 ? 9.488 -1.940 -9.201 1.00 90.88 92 GLU A CA 1
ATOM 693 C C . GLU A 1 92 ? 9.160 -1.362 -10.586 1.00 90.88 92 GLU A C 1
ATOM 695 O O . GLU A 1 92 ? 10.070 -1.016 -11.339 1.00 90.88 92 GLU A O 1
ATOM 700 N N . ARG A 1 93 ? 7.870 -1.271 -10.931 1.00 93.94 93 ARG A N 1
ATOM 701 C CA . ARG A 1 93 ? 7.382 -0.724 -12.202 1.00 93.94 93 ARG A CA 1
ATOM 702 C C . ARG A 1 93 ? 7.065 0.769 -12.124 1.00 93.94 93 ARG A C 1
ATOM 704 O O . ARG A 1 93 ? 6.741 1.359 -13.151 1.00 93.94 93 ARG A O 1
ATOM 711 N N . PHE A 1 94 ? 7.153 1.392 -10.946 1.00 94.25 94 PHE A N 1
ATOM 712 C CA . PHE A 1 94 ? 6.904 2.825 -10.805 1.00 94.25 94 PHE A CA 1
ATOM 713 C C . PHE A 1 94 ? 7.936 3.642 -11.586 1.00 94.25 94 PHE A C 1
ATOM 715 O O . PHE A 1 94 ? 9.146 3.460 -11.421 1.00 94.25 94 PHE A O 1
ATOM 722 N N . ALA A 1 95 ? 7.443 4.596 -12.378 1.00 94.31 95 ALA A N 1
ATOM 723 C CA . ALA A 1 95 ? 8.262 5.659 -12.950 1.00 94.31 95 ALA A CA 1
ATOM 724 C C . ALA A 1 95 ? 8.889 6.530 -11.843 1.00 94.31 95 ALA A C 1
ATOM 726 O O . ALA A 1 95 ? 8.422 6.534 -10.702 1.00 94.31 95 ALA A O 1
ATOM 727 N N . ALA A 1 96 ? 9.931 7.294 -12.175 1.00 93.31 96 ALA A N 1
ATOM 728 C CA . ALA A 1 96 ? 10.682 8.088 -11.199 1.00 93.31 96 ALA A CA 1
ATOM 729 C C . ALA A 1 96 ? 9.786 9.063 -10.410 1.00 93.31 96 ALA A C 1
ATOM 731 O O . ALA A 1 96 ? 9.901 9.179 -9.190 1.00 93.31 96 ALA A O 1
ATOM 732 N N . GLU A 1 97 ? 8.842 9.713 -11.085 1.00 95.75 97 GLU A N 1
ATOM 733 C CA . GLU A 1 97 ? 7.883 10.634 -10.479 1.00 95.75 97 GLU A CA 1
ATOM 734 C C . GLU A 1 97 ? 6.940 9.908 -9.509 1.00 95.75 97 GLU A C 1
ATOM 736 O O . GLU A 1 97 ? 6.671 10.403 -8.413 1.00 95.75 97 GLU A O 1
ATOM 741 N N . ALA A 1 98 ? 6.490 8.704 -9.875 1.00 95.88 98 ALA A N 1
ATOM 742 C CA . ALA A 1 98 ? 5.642 7.870 -9.027 1.00 95.88 98 ALA A CA 1
ATOM 743 C C . ALA A 1 98 ? 6.401 7.338 -7.799 1.00 95.88 98 ALA A C 1
ATOM 745 O O . ALA A 1 98 ? 5.826 7.258 -6.717 1.00 95.88 98 ALA A O 1
ATOM 746 N N . GLN A 1 99 ? 7.701 7.045 -7.914 1.00 93.50 99 GLN A N 1
ATOM 747 C CA . GLN A 1 99 ? 8.538 6.673 -6.764 1.00 93.50 99 GLN A CA 1
ATOM 748 C C . GLN A 1 99 ? 8.670 7.824 -5.757 1.00 93.50 99 GLN A C 1
ATOM 750 O O . GLN A 1 99 ? 8.539 7.609 -4.551 1.00 93.50 99 GLN A O 1
ATOM 755 N N . ILE A 1 100 ? 8.874 9.055 -6.242 1.00 95.00 100 ILE A N 1
ATOM 756 C CA . ILE A 1 100 ? 8.905 10.257 -5.392 1.00 95.00 100 ILE A CA 1
ATOM 757 C C . ILE A 1 100 ? 7.542 10.460 -4.716 1.00 95.00 100 ILE A C 1
ATOM 759 O O . ILE A 1 100 ? 7.477 10.702 -3.509 1.00 95.00 100 ILE A O 1
ATOM 763 N N . ALA A 1 101 ? 6.448 10.320 -5.469 1.00 97.31 101 ALA A N 1
ATOM 764 C CA . ALA A 1 101 ? 5.094 10.438 -4.934 1.00 97.31 101 ALA A CA 1
ATOM 765 C C . ALA A 1 101 ? 4.799 9.370 -3.863 1.00 97.31 101 ALA A C 1
ATOM 767 O O . ALA A 1 101 ? 4.298 9.699 -2.788 1.00 97.31 101 ALA A O 1
ATOM 768 N N . ALA A 1 102 ? 5.196 8.117 -4.101 1.00 96.31 102 ALA A N 1
ATOM 769 C CA . ALA A 1 102 ? 5.083 7.020 -3.143 1.00 96.31 102 ALA A CA 1
ATOM 770 C C . ALA A 1 102 ? 5.874 7.280 -1.853 1.00 96.31 102 ALA A C 1
ATOM 772 O O . ALA A 1 102 ? 5.378 7.006 -0.759 1.00 96.31 102 ALA A O 1
ATOM 773 N N . PHE A 1 103 ? 7.080 7.844 -1.956 1.00 93.94 103 PHE A N 1
ATOM 774 C CA . PHE A 1 103 ? 7.885 8.211 -0.790 1.00 93.94 103 PHE A CA 1
ATOM 775 C C . PHE A 1 103 ? 7.241 9.338 0.031 1.00 93.94 103 PHE A C 1
ATOM 777 O O . PHE A 1 103 ? 7.193 9.270 1.263 1.00 93.94 103 PHE A O 1
ATOM 784 N N . ASN A 1 104 ? 6.697 10.357 -0.636 1.00 96.44 104 ASN A N 1
ATOM 785 C CA . ASN A 1 104 ? 5.971 11.435 0.035 1.00 96.44 104 ASN A CA 1
ATOM 786 C C . ASN A 1 104 ? 4.715 10.908 0.742 1.00 96.44 104 ASN A C 1
ATOM 788 O O . ASN A 1 104 ? 4.487 11.234 1.909 1.00 96.44 104 ASN A O 1
ATOM 792 N N . LEU A 1 105 ? 3.953 10.035 0.074 1.00 97.00 105 LEU A N 1
ATOM 793 C CA . LEU A 1 105 ? 2.803 9.355 0.664 1.00 97.00 105 LEU A CA 1
ATOM 794 C C . LEU A 1 105 ? 3.212 8.527 1.889 1.00 97.00 105 LEU A C 1
ATOM 796 O O . LEU A 1 105 ? 2.572 8.631 2.931 1.00 97.00 105 LEU A O 1
ATOM 800 N N . PHE A 1 106 ? 4.301 7.756 1.807 1.00 94.62 106 PHE A N 1
ATOM 801 C CA . PHE A 1 106 ? 4.824 6.987 2.940 1.00 94.62 106 PHE A CA 1
ATOM 802 C C . PHE A 1 106 ? 5.093 7.874 4.164 1.00 94.62 106 PHE A C 1
ATOM 804 O O . PHE A 1 106 ? 4.648 7.549 5.268 1.00 94.62 106 PHE A O 1
ATOM 811 N N . ASN A 1 107 ? 5.788 9.002 3.980 1.00 93.75 107 ASN A N 1
ATOM 812 C CA . ASN A 1 107 ? 6.100 9.915 5.083 1.00 93.75 107 ASN A CA 1
ATOM 813 C C . ASN A 1 107 ? 4.828 10.483 5.717 1.00 93.75 107 ASN A C 1
ATOM 815 O O . ASN A 1 107 ? 4.699 10.478 6.941 1.00 93.75 107 ASN A O 1
ATOM 819 N N . LEU A 1 108 ? 3.865 10.886 4.889 1.00 95.38 108 LEU A N 1
ATOM 820 C CA . LEU A 1 108 ? 2.591 11.420 5.352 1.00 95.38 108 LEU A CA 1
ATOM 821 C C . LEU A 1 108 ? 1.770 10.377 6.127 1.00 95.38 108 LEU A C 1
ATOM 823 O O . LEU A 1 108 ? 1.278 10.654 7.220 1.00 95.38 108 LEU A O 1
ATOM 827 N N . VAL A 1 109 ? 1.650 9.161 5.589 1.00 94.62 109 VAL A N 1
ATOM 828 C CA . VAL A 1 109 ? 0.940 8.048 6.240 1.00 94.62 109 VAL A CA 1
ATOM 829 C C . VAL A 1 109 ? 1.579 7.722 7.589 1.00 94.62 109 VAL A C 1
ATOM 831 O O . VAL A 1 109 ? 0.870 7.483 8.569 1.00 94.62 109 VAL A O 1
ATOM 834 N N . ARG A 1 110 ? 2.915 7.768 7.668 1.00 91.69 110 ARG A N 1
ATOM 835 C CA . ARG A 1 110 ? 3.668 7.551 8.910 1.00 91.69 110 ARG A CA 1
ATOM 836 C C . ARG A 1 110 ? 3.352 8.605 9.963 1.00 91.69 110 ARG A C 1
ATOM 838 O O . ARG A 1 110 ? 3.139 8.245 11.119 1.00 91.69 110 ARG A O 1
ATOM 845 N N . GLU A 1 111 ? 3.304 9.874 9.575 1.00 93.12 111 GLU A N 1
ATOM 846 C CA . GLU A 1 111 ? 2.985 10.994 10.470 1.00 93.12 111 GLU A CA 1
ATOM 847 C C . GLU A 1 111 ? 1.536 10.948 10.969 1.00 93.12 111 GLU A C 1
ATOM 849 O O . GLU A 1 111 ? 1.270 11.240 12.133 1.00 93.12 111 GLU A O 1
ATOM 854 N N . GLN A 1 112 ? 0.604 10.514 10.119 1.00 91.88 112 GLN A N 1
ATOM 855 C CA . GLN A 1 112 ? -0.822 10.394 10.449 1.00 91.88 112 GLN A CA 1
ATOM 856 C C . GLN A 1 112 ? -1.177 9.095 11.188 1.00 91.88 112 GLN A C 1
ATOM 858 O O . GLN A 1 112 ? -2.323 8.890 11.586 1.00 91.88 112 GLN A O 1
ATOM 863 N N . GLY A 1 113 ? -0.204 8.203 11.372 1.00 91.44 113 GLY A N 1
ATOM 864 C CA . GLY A 1 113 ? -0.380 6.933 12.064 1.00 91.44 113 GLY A CA 1
ATOM 865 C C . GLY A 1 113 ? -1.123 5.855 11.269 1.00 91.44 113 GLY A C 1
ATOM 866 O O . GLY A 1 113 ? -1.546 4.864 11.869 1.00 91.44 113 GLY A O 1
ATOM 867 N N . GLY A 1 114 ? -1.258 6.029 9.953 1.00 94.00 114 GLY A N 1
ATOM 868 C CA . GLY A 1 114 ? -1.820 5.031 9.047 1.00 94.00 114 GLY A CA 1
ATOM 869 C C . GLY A 1 114 ? -0.850 3.887 8.743 1.00 94.00 114 GLY A C 1
ATOM 870 O O . GLY A 1 114 ? 0.216 3.759 9.349 1.00 94.00 114 GLY A O 1
ATOM 871 N N . ALA A 1 115 ? -1.236 3.049 7.787 1.00 95.44 115 ALA A N 1
ATOM 872 C CA . ALA A 1 115 ? -0.472 1.896 7.345 1.00 95.44 115 ALA A CA 1
ATOM 873 C C . ALA A 1 115 ? -0.281 1.881 5.826 1.00 95.44 115 ALA A C 1
ATOM 875 O O . ALA A 1 115 ? -1.085 2.429 5.066 1.00 95.44 115 ALA A O 1
ATOM 876 N N . LEU A 1 116 ? 0.788 1.227 5.389 1.00 95.25 116 LEU A N 1
ATOM 877 C CA . LEU A 1 116 ? 1.142 1.050 3.994 1.00 95.25 116 LEU A CA 1
ATOM 878 C C . LEU A 1 116 ? 1.665 -0.372 3.772 1.00 95.25 116 LEU A C 1
ATOM 880 O O . LEU A 1 116 ? 2.605 -0.813 4.434 1.00 95.25 116 LEU A O 1
ATOM 884 N N . LEU A 1 117 ? 1.068 -1.072 2.812 1.00 94.75 117 LEU A N 1
ATOM 885 C CA . LEU A 1 117 ? 1.542 -2.357 2.309 1.00 94.75 117 LEU A CA 1
ATOM 886 C C . LEU A 1 117 ? 1.996 -2.170 0.862 1.00 94.75 117 LEU A C 1
ATOM 888 O O . LEU A 1 117 ? 1.195 -1.820 -0.001 1.00 94.75 117 LEU A O 1
ATOM 892 N N . ALA A 1 118 ? 3.273 -2.409 0.601 1.00 94.44 118 ALA A N 1
ATOM 893 C CA . ALA A 1 118 ? 3.859 -2.350 -0.729 1.00 94.44 118 ALA A CA 1
ATOM 894 C C . ALA A 1 118 ? 4.181 -3.757 -1.247 1.00 94.44 118 ALA A C 1
ATOM 896 O O . ALA A 1 118 ? 4.513 -4.652 -0.469 1.00 94.44 118 ALA A O 1
ATOM 897 N N . SER A 1 119 ? 4.100 -3.952 -2.559 1.00 93.00 119 SER A N 1
ATOM 898 C CA . SER A 1 119 ? 4.381 -5.219 -3.231 1.00 93.00 119 SER A CA 1
ATOM 899 C C . SER A 1 119 ? 5.484 -5.052 -4.283 1.00 93.00 119 SER A C 1
ATOM 901 O O . SER A 1 119 ? 5.655 -3.975 -4.857 1.00 93.00 119 SER A O 1
ATOM 903 N N . GLY A 1 120 ? 6.242 -6.117 -4.549 1.00 89.44 120 GLY A N 1
ATOM 904 C CA . GLY A 1 120 ? 7.102 -6.180 -5.731 1.00 89.44 120 GLY A CA 1
ATOM 905 C C . GLY A 1 120 ? 7.653 -7.569 -6.039 1.00 89.44 120 GLY A C 1
ATOM 906 O O . GLY A 1 120 ? 7.322 -8.563 -5.385 1.00 89.44 120 GLY A O 1
ATOM 907 N N . SER A 1 121 ? 8.437 -7.676 -7.107 1.00 83.75 121 SER A N 1
ATOM 908 C CA . SER A 1 121 ? 8.923 -8.969 -7.621 1.00 83.75 121 SER A CA 1
ATOM 909 C C . SER A 1 121 ? 10.136 -9.546 -6.890 1.00 83.75 121 SER A C 1
ATOM 911 O O . SER A 1 121 ? 10.354 -10.758 -6.942 1.00 83.75 121 SER A O 1
ATOM 913 N N . VAL A 1 122 ? 10.913 -8.715 -6.196 1.00 76.50 122 VAL A N 1
ATOM 914 C CA . VAL A 1 122 ? 12.163 -9.116 -5.537 1.00 76.50 122 VAL A CA 1
ATOM 915 C C . VAL A 1 122 ? 12.178 -8.660 -4.089 1.00 76.50 122 VAL A C 1
ATOM 917 O O . VAL A 1 122 ? 11.617 -7.620 -3.758 1.00 76.50 122 VAL A O 1
ATOM 920 N N . ALA A 1 123 ? 12.833 -9.433 -3.218 1.00 71.25 123 ALA A N 1
ATOM 921 C CA . ALA A 1 123 ? 13.108 -8.972 -1.863 1.00 71.25 123 ALA A CA 1
ATOM 922 C C . ALA A 1 123 ? 13.837 -7.621 -1.938 1.00 71.25 123 ALA A C 1
ATOM 924 O O . ALA A 1 123 ? 14.640 -7.432 -2.861 1.00 71.25 123 ALA A O 1
ATOM 925 N N . PRO A 1 124 ? 13.612 -6.701 -0.984 1.00 61.88 124 PRO A N 1
ATOM 926 C CA . PRO A 1 124 ? 14.392 -5.482 -0.908 1.00 61.88 124 PRO A CA 1
ATOM 927 C C . PRO A 1 124 ? 15.812 -5.887 -0.508 1.00 61.88 124 PRO A C 1
ATOM 929 O O . PRO A 1 124 ? 16.154 -5.989 0.668 1.00 61.88 124 PRO A O 1
ATOM 932 N N . ALA A 1 125 ? 16.629 -6.222 -1.505 1.00 53.47 125 ALA A N 1
ATOM 933 C CA . ALA A 1 125 ? 18.033 -6.530 -1.344 1.00 53.47 125 ALA A CA 1
ATOM 934 C C . ALA A 1 125 ? 18.690 -5.252 -0.836 1.00 53.47 125 ALA A C 1
ATOM 936 O O . ALA A 1 125 ? 18.849 -4.329 -1.626 1.00 53.47 125 ALA A O 1
ATOM 937 N N . ILE A 1 126 ? 18.943 -5.194 0.480 1.00 44.28 126 ILE A N 1
ATOM 938 C CA . ILE A 1 126 ? 19.648 -4.143 1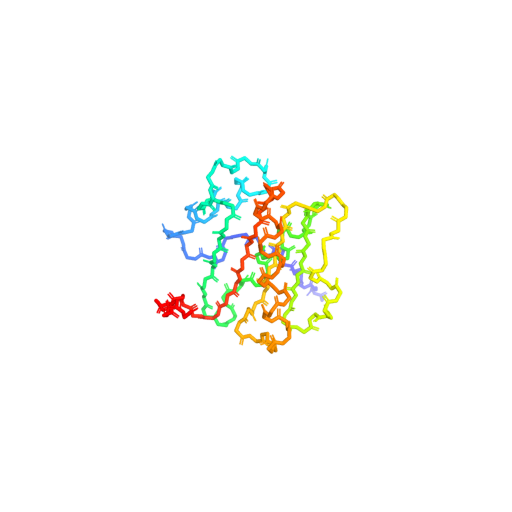.233 1.00 44.28 126 ILE A CA 1
ATOM 939 C C . ILE A 1 126 ? 19.793 -2.873 0.391 1.00 44.28 126 ILE A C 1
ATOM 941 O O . ILE A 1 126 ? 20.821 -2.665 -0.252 1.00 44.28 126 ILE A O 1
ATOM 945 N N . LEU A 1 127 ? 18.725 -2.068 0.339 1.00 34.41 127 LEU A N 1
ATOM 946 C CA . LEU A 1 127 ? 18.777 -0.748 -0.279 1.00 34.41 127 LEU A CA 1
ATOM 947 C C . LEU A 1 127 ? 19.988 -0.026 0.329 1.00 34.41 127 LEU A C 1
ATOM 949 O O . LEU A 1 127 ? 19.999 0.171 1.549 1.00 34.41 127 LEU A O 1
ATOM 953 N N . PRO A 1 128 ? 21.020 0.354 -0.448 1.00 35.19 128 PRO A N 1
ATOM 954 C CA . PRO A 1 128 ? 21.970 1.319 0.055 1.00 35.19 128 PRO A CA 1
ATOM 955 C C . PRO A 1 128 ? 21.162 2.595 0.252 1.00 35.19 128 PRO A C 1
ATOM 957 O O . PRO A 1 128 ? 20.746 3.231 -0.716 1.00 35.19 128 PRO A O 1
ATOM 960 N N . VAL A 1 129 ? 20.878 2.912 1.513 1.00 40.09 129 VAL A N 1
ATOM 961 C CA . VAL A 1 129 ? 20.343 4.213 1.897 1.00 40.09 129 VAL A CA 1
ATOM 962 C C . VAL A 1 129 ? 21.359 5.227 1.375 1.00 40.09 129 VAL A C 1
ATOM 964 O O . VAL A 1 129 ? 22.507 5.235 1.822 1.00 40.09 129 VAL A O 1
ATOM 967 N N . ARG A 1 130 ? 20.976 5.982 0.349 1.00 41.09 130 ARG A N 1
ATOM 968 C CA . ARG A 1 130 ? 21.702 7.172 -0.085 1.00 41.09 130 ARG A CA 1
ATOM 969 C C . ARG A 1 130 ? 20.998 8.387 0.480 1.00 41.09 130 ARG A C 1
ATOM 971 O O . ARG A 1 130 ? 19.748 8.384 0.445 1.00 41.09 130 ARG A O 1
#

Foldseek 3Di:
DDDDDPDPPPPVLADPDVCVVVVVLLVCQLVVVDDDPDSQEAEEAAAPPNCLVVSLVVSVVRPQEQEDELPHDLCSLDDDPSHQEYEYEALVSHDPSNVVSVVVSVVVSVVVVGGYYYYHHDDPPPPPPD

=== Feature glossary ===
A reading guide for the features in this record.

Start from the sequence.

  · Sequence gives the chain of amino acids in standard one-letter code (A=alanine, C=cysteine, …, Y=tyrosine), read N→C. It is the only feature that is directly encoded by the gene; all structural features are derived from the folded form of this sequence.

Fold it, and you get atomic coordinates and the backbone conformation that goes with them.

  · Structure coordinates are given as an mmCIF _atom_site loop: one row per atom with element, residue name, chain id, sequence number, and x/y/z position in Å. Only the four main-chain atoms per residue are included here; side chains are omitted to keep the record compact.

  · Backbone dihedral angles. Every residue except chain termini has a φ (preceding-C → N → Cα → C) and a ψ (N → Cα → C → next-N). They are reported in degrees following the IUPAC sign convention. Secondary structure is essentially a statement about which (φ, ψ) basin each residue occupies.

  · Eight-state secondary structure (DSSP): H is the canonical α-helix, G the tighter 3₁₀-helix, I the wider π-helix; E/B are β-structure, T and S are turns and bends, and '-' is everything else. DSSP derives these from the pattern of main-chain N–H···O=C hydrogen bonds, not from the sequence.

  · SS3 is a coarse helix/strand/coil call (letters a/b/c) made by the P-SEA algorithm from inter-Cα distances and dihedrals. It is less detailed than DSSP but needs only Cα positions.

Summarize the fold with a handful of shape descriptors and a per-residue structural alphabet.

  · Radius of gyration (Rg) is the root-mean-square distance of Cα atoms from their centroid — a single number for overall size and compactness. A globular domain of N residues has Rg ≈ 2.2·N^0.38 Å; an extended or disordered chain has a much larger Rg. The Cα contact count is the number of residue pairs whose Cα atoms are within 8 Å and are more than four positions apart in sequence — a standard proxy for tertiary packing density. The bounding box is the smallest axis-aligned box enclosing all Cα atoms.

  · 3Di is Foldseek's structural alphabet. Each residue is assigned one of twenty discrete states based on how its Cα sits relative to its spatial (not sequential) neighbors. Aligning 3Di strings finds structural homologs roughly as well as full 3D superposition, but orders of magnitude faster.

  · Solvent-accessible surface area (SASA) is the area in Å² traced out by the centre of a 1.4 Å probe sphere (a water molecule) rolled over the protein's van der Waals surface (Shrake–Rupley / Lee–Richards construction). Buried residues have near-zero SASA; fully exposed residues can exceed 200 Å². The total SASA scales roughly with the number of surface residues.

Ask how reliable the model is.

  · For AlphaFold models, the B-factor field carries pLDDT — the model's own estimate of local accuracy on a 0–100 scale. Regions with pLDDT<50 should be treated as essentially unmodeled; they often correspond to intrinsically disordered segments.

  · For experimental (PDB) structures, the B-factor (temperature factor) quantifies the positional spread of each atom in the crystal — a combination of thermal vibration and static disorder — in units of Å². High B-factors mark flexible loops or poorly resolved regions; low B-factors mark the rigid, well-ordered core.

  · Predicted Aligned Error (PAE) is an AlphaFold confidence matrix: entry (i, j) is the expected error in the position of residue j, in ångströms, when the prediction is superimposed on the true structure at residue i. Low PAE within a block of residues means that block is internally rigid and well-predicted; high PAE between two blocks means their relative placement is uncertain even if each block individually is confident.

Place it in context: what it resembles, what it is annotated as, and how it looks.

  · Structural nearest neighbors (via Foldseek easy-search vs the PDB). Reported per hit: target PDB id, E-value, and alignment TM-score. A TM-score above ~0.5 is the conventional threshold for 'same fold'.

  · Functional annotations link the protein to curated databases. InterPro entries identify conserved domains and families by matching the sequence against member-database signatures (Pfam, PROSITE, CDD, …). Gene Ontology (GO) terms describe molecular function, biological process, and cellular component in a controlled vocabulary. CATH places the structure in a hierarchical fold classification (Class/Architecture/Topology/Homologous-superfamily). The organism is the source species.

  · The contact map is a binary N×N matrix image: pixel (i, j) is dark where Cα_i and Cα_j are within 8 Å and |i−j|>4. Because the |i−j|>4 filter removes local helical contacts, off-diagonal stripes parallel to the main diagonal indicate parallel β-sheets; stripes perpendicular to it indicate antiparallel β-sheets. The Ramachandran plot scatters every residue's (φ, ψ) pair against the sterically allowed regions. The PAE heatmap renders the predicted-aligned-error matrix.

  · Six rendered views show the 3D structure from the faces of a cube — i.e. along ±x, ±y, ±z. Rendering representation is drawn randomly per protein from cartoon (secondary-structure ribbons), sticks (backbone bonds), or molecular surface; coloring is either N→C rainbow (blue at the N-terminus through red at the C-terminus) or one color per chain.